Protein AF-A0A9D8LEL9-F1 (afdb_monomer)

Secondary structure (DSSP, 8-state):
-EEGGGTEEEEEEE-GGG-EEEEE--TT-S--EEEEESS-TTTTT-HHHHHHSPPPPPPTT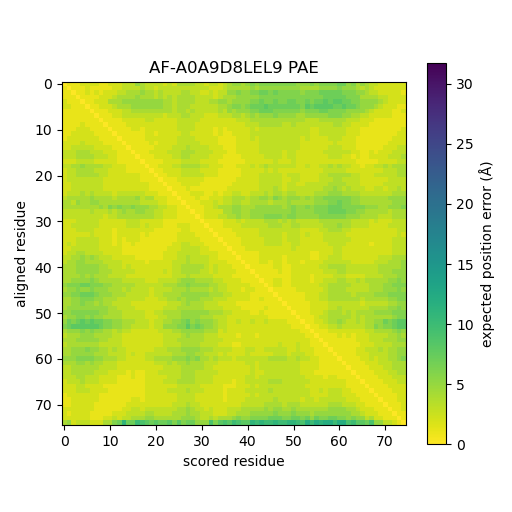------EEEEEEE-

Structure (mmCIF, N/CA/C/O backbone):
data_AF-A0A9D8LEL9-F1
#
_entry.id   AF-A0A9D8LEL9-F1
#
loop_
_atom_site.group_PDB
_atom_site.id
_atom_site.type_symbol
_atom_site.label_atom_id
_atom_site.label_alt_id
_atom_site.label_comp_id
_atom_site.label_asym_id
_atom_site.label_entity_id
_atom_site.label_seq_id
_atom_site.pdbx_PDB_ins_code
_atom_site.Cartn_x
_atom_site.Cartn_y
_atom_site.Cartn_z
_atom_site.occupancy
_atom_site.B_iso_or_equiv
_atom_site.auth_seq_id
_atom_site.auth_comp_id
_atom_site.auth_asym_id
_atom_site.auth_atom_id
_atom_site.pdbx_PDB_model_num
ATOM 1 N N . ILE A 1 1 ? -11.186 3.692 7.148 1.00 94.44 1 ILE A N 1
ATOM 2 C CA . ILE A 1 1 ? -11.173 2.768 8.306 1.00 94.44 1 ILE A CA 1
ATOM 3 C C . ILE A 1 1 ? -11.836 3.509 9.445 1.00 94.44 1 ILE A C 1
ATOM 5 O O . ILE A 1 1 ? -11.384 4.598 9.771 1.00 94.44 1 ILE A O 1
ATOM 9 N N . GLU A 1 2 ? -12.904 2.967 10.003 1.00 95.12 2 GLU A N 1
ATOM 10 C CA . GLU A 1 2 ? -13.614 3.600 11.114 1.00 95.12 2 GLU A CA 1
ATOM 11 C C . GLU A 1 2 ? -13.259 2.863 12.404 1.00 95.12 2 GLU A C 1
ATOM 13 O O . GLU A 1 2 ? -13.254 1.631 12.431 1.00 95.12 2 GLU A O 1
ATOM 18 N N . THR A 1 3 ? -12.956 3.608 13.466 1.00 92.94 3 THR A N 1
ATOM 19 C CA . THR A 1 3 ? -12.727 3.076 14.815 1.00 92.94 3 THR A CA 1
ATOM 20 C C . THR A 1 3 ? -13.735 3.711 15.780 1.00 92.94 3 THR A C 1
ATOM 22 O O . THR A 1 3 ? -13.383 4.602 16.554 1.00 92.94 3 THR A O 1
ATOM 25 N N . PRO A 1 4 ? -15.016 3.283 15.759 1.00 94.75 4 PRO A N 1
ATOM 26 C CA . PRO A 1 4 ? -16.087 3.970 16.487 1.00 94.75 4 PRO A CA 1
ATOM 27 C C . PRO A 1 4 ? -15.848 4.089 17.994 1.00 94.75 4 PRO A C 1
ATOM 29 O O . PRO A 1 4 ? -16.160 5.117 18.583 1.00 94.75 4 PRO A O 1
ATOM 32 N N . SER A 1 5 ? -15.225 3.083 18.617 1.00 94.56 5 SER A N 1
ATOM 33 C CA . SER A 1 5 ? -14.848 3.121 20.038 1.00 94.56 5 SER A CA 1
ATOM 34 C C . SER A 1 5 ? -13.826 4.211 20.377 1.00 94.56 5 SER A C 1
ATOM 36 O O . SER A 1 5 ? -13.765 4.649 21.522 1.00 94.56 5 SER A O 1
ATOM 38 N N . ALA A 1 6 ? -13.042 4.659 19.394 1.00 93.88 6 ALA A N 1
ATOM 39 C CA . ALA A 1 6 ? -12.095 5.762 19.515 1.00 93.88 6 ALA A CA 1
ATOM 40 C C . ALA A 1 6 ? -12.638 7.085 18.940 1.00 93.88 6 ALA A C 1
ATOM 42 O O . ALA A 1 6 ? -11.964 8.105 19.052 1.00 93.88 6 ALA A O 1
ATOM 43 N N . GLY A 1 7 ? -13.825 7.084 18.320 1.00 97.50 7 GLY A N 1
ATOM 44 C CA . GLY A 1 7 ? -14.416 8.267 17.686 1.00 97.50 7 GLY A CA 1
ATOM 45 C C . GLY A 1 7 ? -13.620 8.803 16.491 1.00 97.50 7 GLY A C 1
ATOM 46 O O . GLY A 1 7 ? -13.638 10.009 16.247 1.00 97.50 7 GLY A O 1
ATOM 47 N N . LEU A 1 8 ? -12.887 7.941 15.772 1.00 97.62 8 LEU A N 1
ATOM 48 C CA . LEU A 1 8 ? -12.020 8.347 14.661 1.00 97.62 8 LEU A CA 1
ATOM 49 C C . LEU A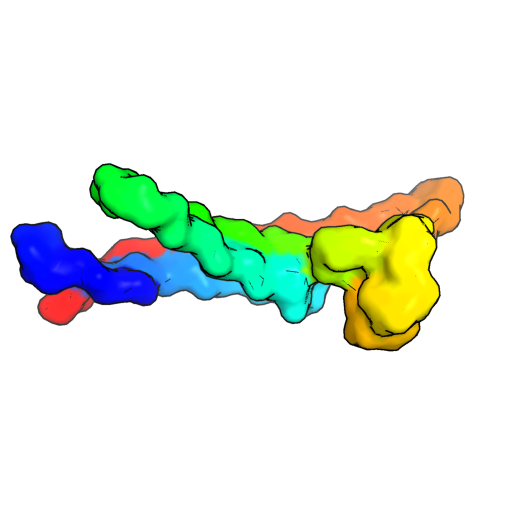 1 8 ? -12.383 7.666 13.337 1.00 97.62 8 LEU A C 1
ATOM 51 O O . LEU A 1 8 ? -12.729 6.484 13.277 1.00 97.62 8 LEU A O 1
ATOM 55 N N . ALA A 1 9 ? -12.190 8.416 12.255 1.00 98.00 9 ALA A N 1
ATOM 56 C CA . ALA A 1 9 ? -12.143 7.934 10.884 1.00 98.00 9 ALA A CA 1
ATOM 57 C C . ALA A 1 9 ? -10.731 8.138 10.319 1.00 98.00 9 ALA A C 1
ATOM 59 O O . ALA A 1 9 ? -10.233 9.261 10.225 1.00 98.00 9 ALA A O 1
ATOM 60 N N . ILE A 1 10 ? -10.077 7.051 9.915 1.00 97.19 10 ILE A N 1
ATOM 61 C CA . ILE A 1 10 ? -8.750 7.061 9.294 1.00 97.19 10 ILE A CA 1
ATOM 62 C C . ILE A 1 10 ? -8.906 6.869 7.785 1.00 97.19 10 ILE A C 1
ATOM 64 O O . ILE A 1 10 ? -9.478 5.874 7.323 1.00 97.19 10 ILE A O 1
ATOM 68 N N . THR A 1 11 ? -8.352 7.800 7.014 1.00 97.62 11 THR A N 1
ATOM 69 C CA . THR A 1 11 ? -8.239 7.717 5.554 1.00 97.62 11 THR A CA 1
ATOM 70 C C . THR A 1 11 ? -6.786 7.486 5.170 1.00 97.62 11 THR A C 1
ATOM 72 O O . THR A 1 11 ? -5.892 8.193 5.636 1.00 97.62 11 THR A O 1
ATOM 75 N N . ILE A 1 12 ? -6.563 6.508 4.296 1.00 97.62 12 ILE A N 1
ATOM 76 C CA . ILE A 1 12 ? -5.270 6.257 3.666 1.00 97.62 12 ILE A CA 1
ATOM 77 C C . ILE A 1 12 ? -5.448 6.519 2.176 1.00 97.62 12 ILE A C 1
ATOM 79 O O . ILE A 1 12 ? -6.292 5.895 1.535 1.00 97.62 12 ILE A O 1
ATOM 83 N N . SER A 1 13 ? -4.674 7.452 1.636 1.00 97.62 13 SER A N 1
ATOM 84 C CA . SER A 1 13 ? -4.592 7.710 0.200 1.00 97.62 13 SER A CA 1
ATOM 85 C C . SER A 1 13 ? -3.173 7.474 -0.287 1.00 97.62 13 SER A C 1
ATOM 87 O O . SER A 1 13 ? -2.213 7.577 0.477 1.00 97.62 13 SER A O 1
ATOM 89 N N . ALA A 1 14 ? -3.036 7.128 -1.559 1.00 98.31 14 ALA A N 1
ATOM 90 C CA . ALA A 1 14 ? -1.749 6.860 -2.167 1.00 98.31 14 ALA A CA 1
ATOM 91 C C . ALA A 1 14 ? -1.725 7.335 -3.618 1.00 98.31 14 ALA A C 1
ATOM 93 O O . ALA A 1 14 ? -2.774 7.523 -4.239 1.00 98.31 14 ALA A O 1
ATOM 94 N N . SER A 1 15 ? -0.521 7.537 -4.147 1.00 97.94 15 SER A N 1
ATOM 95 C CA . SER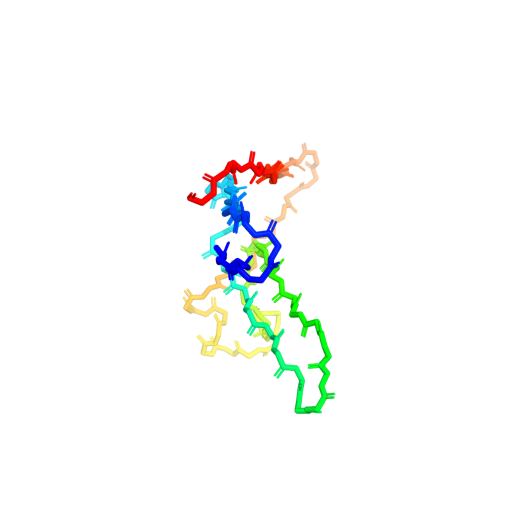 A 1 15 ? -0.310 7.830 -5.561 1.00 97.94 15 SER A CA 1
ATOM 96 C C . SER A 1 15 ? -0.772 6.683 -6.458 1.00 97.94 15 SER A C 1
ATOM 98 O O . SER A 1 15 ? -0.781 5.519 -6.064 1.00 97.94 15 SER A O 1
ATOM 100 N N . GLU A 1 16 ? -1.040 6.999 -7.724 1.00 96.00 16 GLU A N 1
ATOM 101 C CA . GLU A 1 16 ? -1.387 6.014 -8.759 1.00 96.00 16 GLU A CA 1
ATOM 102 C C . GLU A 1 16 ? -0.313 4.922 -8.942 1.00 96.00 16 GLU A C 1
ATOM 104 O O . GLU A 1 16 ? -0.603 3.794 -9.335 1.00 96.00 16 GLU A O 1
ATOM 109 N N . SER A 1 17 ? 0.946 5.212 -8.604 1.00 96.50 17 SER A N 1
ATOM 110 C CA . SER A 1 17 ? 2.013 4.211 -8.622 1.00 96.50 17 SER A CA 1
ATOM 111 C C . SER A 1 17 ? 1.837 3.097 -7.583 1.00 96.50 17 SER A C 1
ATOM 113 O O . SER A 1 17 ? 2.409 2.030 -7.791 1.00 96.50 17 SER A O 1
ATOM 115 N N . LEU A 1 18 ? 1.031 3.294 -6.528 1.00 97.00 18 LEU A N 1
ATOM 116 C CA . LEU A 1 18 ? 0.706 2.323 -5.471 1.00 97.00 18 LEU A CA 1
ATOM 117 C C . LEU A 1 18 ? -0.723 1.755 -5.637 1.00 97.00 18 LEU A C 1
ATOM 119 O O . LEU A 1 18 ? -1.560 1.821 -4.738 1.00 97.00 18 LEU A O 1
ATOM 123 N N . ARG A 1 19 ? -1.006 1.213 -6.827 1.00 93.69 19 ARG A N 1
ATOM 124 C CA . ARG A 1 19 ? -2.342 0.788 -7.301 1.00 93.69 19 ARG A CA 1
ATOM 125 C C . ARG A 1 19 ? -2.816 -0.607 -6.876 1.00 93.69 19 ARG A C 1
ATOM 127 O O . ARG A 1 19 ? -3.862 -1.053 -7.340 1.00 93.69 19 ARG A O 1
ATOM 134 N N . CYS A 1 20 ? -2.060 -1.329 -6.056 1.00 95.81 20 CYS A N 1
ATOM 135 C CA . CYS A 1 20 ? -2.401 -2.686 -5.620 1.00 95.81 20 CYS A CA 1
ATOM 136 C C . CYS A 1 20 ? -2.513 -2.745 -4.093 1.00 95.81 20 CYS A C 1
ATOM 138 O O . CYS A 1 20 ? -1.628 -3.300 -3.447 1.00 95.81 20 CYS A O 1
ATOM 140 N N . PRO A 1 21 ? -3.547 -2.133 -3.489 1.00 95.31 21 PRO A N 1
ATOM 141 C CA . PRO A 1 21 ? -3.690 -2.141 -2.042 1.00 95.31 21 PRO A CA 1
ATOM 142 C C . PRO A 1 21 ? -3.963 -3.558 -1.531 1.00 95.31 21 PRO A C 1
ATOM 144 O O . PRO A 1 21 ? -4.829 -4.261 -2.054 1.00 95.31 21 PRO A O 1
ATOM 147 N N . VAL A 1 22 ? -3.258 -3.947 -0.474 1.00 96.31 22 VAL A N 1
ATOM 148 C CA . VAL A 1 22 ? -3.528 -5.162 0.296 1.00 96.31 22 VAL A CA 1
ATOM 149 C C . VAL A 1 22 ? -4.065 -4.753 1.660 1.00 96.31 22 VAL A C 1
ATOM 151 O O . VAL A 1 22 ? -3.552 -3.833 2.294 1.00 96.31 22 VAL A O 1
ATOM 154 N N . VAL A 1 23 ? -5.119 -5.433 2.105 1.00 95.94 23 VAL A N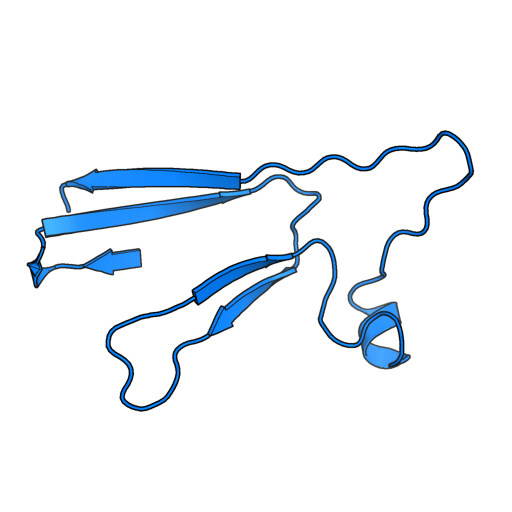 1
ATOM 155 C CA . VAL A 1 23 ? -5.616 -5.329 3.476 1.00 95.94 23 VAL A CA 1
ATOM 156 C C . VAL A 1 23 ? -5.483 -6.696 4.114 1.00 95.94 23 VAL A C 1
ATOM 158 O O . VAL A 1 23 ? -5.978 -7.685 3.572 1.00 95.94 23 VAL A O 1
ATOM 161 N N . TRP A 1 24 ? -4.824 -6.748 5.265 1.00 96.50 24 TRP A N 1
ATOM 162 C CA . TRP A 1 24 ? -4.644 -7.980 6.014 1.00 96.50 24 TRP A CA 1
ATOM 163 C C . TRP A 1 24 ? -5.073 -7.790 7.465 1.00 96.50 24 TRP A C 1
ATOM 165 O O . TRP A 1 24 ? -4.632 -6.867 8.144 1.00 96.50 24 TRP A O 1
ATOM 175 N N . ALA A 1 25 ? -5.956 -8.671 7.929 1.00 96.19 25 ALA A N 1
ATOM 176 C CA . ALA A 1 25 ? -6.453 -8.707 9.297 1.00 96.19 25 ALA A CA 1
ATOM 177 C C . ALA A 1 25 ? -6.274 -10.140 9.828 1.00 96.19 25 ALA A C 1
ATOM 179 O O . ALA A 1 25 ? -7.096 -11.010 9.520 1.00 96.19 25 ALA A O 1
ATOM 180 N N . PRO A 1 26 ? -5.171 -10.431 10.541 1.00 95.62 26 PRO A N 1
ATOM 181 C CA . PRO A 1 26 ? -4.929 -11.765 11.070 1.00 95.62 26 PRO A CA 1
ATOM 182 C C . PRO A 1 26 ? -5.990 -12.166 12.098 1.00 95.62 26 PRO A C 1
ATOM 184 O O . PRO A 1 26 ? -6.462 -11.353 12.892 1.00 95.62 26 PRO A O 1
ATOM 187 N N . ALA A 1 27 ? -6.352 -13.451 12.106 1.00 96.62 27 ALA A N 1
ATOM 188 C CA . ALA A 1 27 ? -7.332 -13.975 13.048 1.00 96.62 27 ALA A CA 1
ATOM 189 C C . ALA A 1 27 ? -6.862 -13.776 14.498 1.00 96.62 27 ALA A C 1
ATOM 191 O O . ALA A 1 27 ? -5.755 -14.173 14.860 1.00 96.62 27 ALA A O 1
ATOM 192 N N . GLY A 1 28 ? -7.722 -13.176 15.323 1.00 96.12 28 GLY A N 1
ATOM 193 C CA . GLY A 1 28 ? -7.446 -12.915 16.737 1.00 96.12 28 GLY A CA 1
ATOM 194 C C . GLY A 1 28 ? -6.539 -11.713 17.016 1.00 96.12 28 GLY A C 1
ATOM 195 O O . GLY A 1 28 ? -6.262 -11.449 18.182 1.00 96.12 28 GLY A O 1
ATOM 196 N N . ALA A 1 29 ? -6.092 -10.983 15.991 1.00 95.81 29 ALA A N 1
ATOM 197 C CA . ALA A 1 29 ? -5.334 -9.755 16.182 1.00 95.81 29 ALA A CA 1
ATOM 198 C C . ALA A 1 29 ? -6.246 -8.555 16.471 1.00 95.81 29 ALA A C 1
ATOM 200 O O . ALA A 1 29 ? -7.371 -8.469 15.979 1.00 95.81 29 ALA A O 1
ATOM 201 N N . ASP A 1 30 ? -5.722 -7.605 17.238 1.00 93.56 30 ASP A N 1
ATOM 202 C CA . ASP A 1 30 ? -6.334 -6.309 17.548 1.00 93.56 30 ASP A CA 1
ATOM 203 C C . ASP A 1 30 ? -5.886 -5.196 16.584 1.00 93.56 30 ASP A C 1
ATOM 205 O O . ASP A 1 30 ? -6.153 -4.014 16.804 1.00 93.56 30 ASP A O 1
ATOM 209 N N . PHE A 1 31 ? -5.227 -5.574 15.488 1.00 93.19 31 PHE A N 1
ATOM 210 C CA . PHE A 1 31 ? -4.732 -4.671 14.460 1.00 93.19 31 PHE A CA 1
ATOM 211 C C . PHE A 1 31 ? -5.112 -5.148 13.056 1.00 93.19 31 PHE A C 1
ATOM 213 O O . PHE A 1 31 ? -5.445 -6.311 12.821 1.00 93.19 31 PHE A O 1
ATOM 220 N N . LEU A 1 32 ? -5.003 -4.228 12.099 1.00 94.94 32 LEU A N 1
ATOM 221 C CA . LEU A 1 32 ? -5.072 -4.517 10.672 1.00 94.94 32 LEU A CA 1
ATOM 222 C C . LEU A 1 32 ? -3.931 -3.803 9.946 1.00 94.94 32 LEU A C 1
ATOM 224 O O . LEU A 1 32 ? -3.482 -2.734 10.366 1.00 94.94 32 LEU A O 1
ATOM 228 N N . CYS A 1 33 ? -3.494 -4.376 8.835 1.00 96.31 33 CYS A N 1
ATOM 229 C CA . CYS A 1 33 ? -2.506 -3.793 7.939 1.00 96.31 33 CYS A CA 1
ATOM 230 C C . CYS A 1 33 ? -3.210 -3.285 6.678 1.00 96.31 33 CYS A C 1
ATOM 232 O O . CYS A 1 33 ? -4.013 -4.005 6.083 1.00 96.31 33 CYS A O 1
ATOM 234 N N . VAL A 1 34 ? -2.906 -2.050 6.269 1.00 97.00 34 VAL A N 1
ATOM 235 C CA . VAL A 1 34 ? -3.275 -1.512 4.952 1.00 97.00 34 VAL A CA 1
ATOM 236 C C . VAL A 1 34 ? -1.999 -1.139 4.225 1.00 97.00 34 VAL A C 1
ATOM 238 O O . VAL A 1 34 ? -1.239 -0.290 4.687 1.00 97.00 34 VAL A O 1
ATOM 241 N N . GLU A 1 35 ? -1.780 -1.769 3.082 1.00 96.69 35 GLU A N 1
ATOM 242 C CA . GLU A 1 35 ? -0.512 -1.737 2.369 1.00 96.69 35 GLU A CA 1
ATOM 243 C C . GLU A 1 35 ? -0.748 -1.311 0.916 1.00 96.69 35 GLU A C 1
ATOM 245 O O . GLU A 1 35 ? -1.064 -2.147 0.068 1.00 96.69 35 GLU A O 1
ATOM 250 N N . PRO A 1 36 ? -0.620 -0.016 0.584 1.00 97.00 36 PRO A N 1
ATOM 251 C CA . PRO A 1 36 ? -0.576 0.420 -0.806 1.00 97.00 36 PRO A CA 1
ATO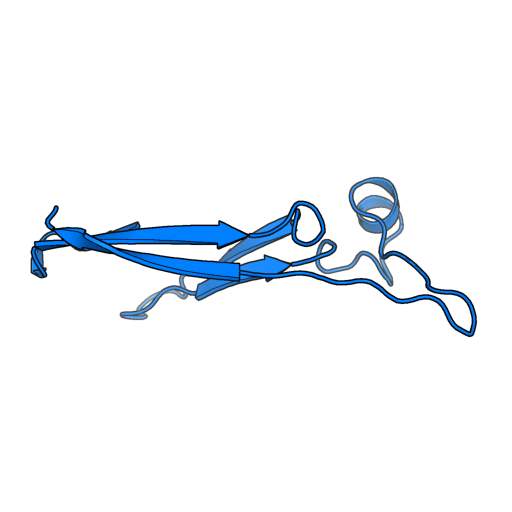M 252 C C . PRO A 1 36 ? 0.701 -0.104 -1.483 1.00 97.00 36 PRO A C 1
ATOM 254 O O . PRO A 1 36 ? 1.804 0.340 -1.166 1.00 97.00 36 PRO A O 1
ATOM 257 N N . GLN A 1 37 ? 0.569 -1.048 -2.419 1.00 96.19 37 GLN A N 1
ATOM 258 C CA . GLN A 1 37 ? 1.702 -1.642 -3.139 1.00 96.19 37 GLN A CA 1
ATOM 259 C C . GLN A 1 37 ? 1.713 -1.227 -4.613 1.00 96.19 37 GLN A C 1
ATOM 261 O O . GLN A 1 37 ? 0.675 -0.945 -5.214 1.00 96.19 37 GLN A O 1
ATOM 266 N N . SER A 1 38 ? 2.897 -1.210 -5.230 1.00 95.94 38 SER A N 1
ATOM 267 C CA . SER A 1 38 ? 3.047 -0.835 -6.644 1.00 95.94 38 SER A CA 1
ATOM 268 C C . SER A 1 38 ? 2.686 -1.935 -7.640 1.00 95.94 38 SER A C 1
ATOM 270 O O . SER A 1 38 ? 2.507 -1.662 -8.829 1.00 95.94 38 SER A O 1
ATOM 272 N N . HIS A 1 39 ? 2.612 -3.175 -7.174 1.00 96.19 39 HIS A N 1
ATOM 273 C CA . HIS A 1 39 ? 2.290 -4.374 -7.937 1.00 96.19 39 HIS A CA 1
ATOM 274 C C . HIS A 1 39 ? 1.762 -5.439 -6.972 1.00 96.19 39 HIS A C 1
ATOM 276 O O . HIS A 1 39 ? 1.966 -5.329 -5.766 1.00 96.19 39 HIS A O 1
ATOM 282 N N . ALA A 1 40 ? 1.089 -6.462 -7.495 1.00 95.62 40 ALA A N 1
ATOM 283 C CA . ALA A 1 40 ? 0.554 -7.542 -6.675 1.00 95.62 40 ALA A CA 1
ATOM 284 C C . ALA A 1 40 ? 1.648 -8.527 -6.228 1.00 95.62 40 ALA A C 1
ATOM 286 O O . ALA A 1 40 ? 2.600 -8.808 -6.969 1.00 95.62 40 ALA A O 1
ATOM 287 N N . ALA A 1 41 ? 1.469 -9.109 -5.039 1.00 94.00 41 ALA A N 1
ATOM 288 C CA . ALA A 1 41 ? 2.265 -10.242 -4.581 1.00 94.00 41 ALA A CA 1
ATOM 289 C C . ALA A 1 41 ? 2.227 -11.373 -5.622 1.00 94.00 41 ALA A C 1
ATOM 291 O O . ALA A 1 41 ? 1.167 -11.709 -6.139 1.00 94.00 41 ALA A O 1
ATOM 292 N N . GLY A 1 42 ? 3.395 -11.924 -5.958 1.00 95.69 42 GLY A N 1
ATOM 293 C CA . GLY A 1 42 ? 3.533 -12.941 -7.003 1.00 95.69 42 GLY A CA 1
ATOM 294 C C . GLY A 1 42 ? 3.847 -12.390 -8.398 1.00 95.69 42 GLY A C 1
ATOM 295 O O . GLY A 1 42 ? 4.342 -13.149 -9.225 1.00 95.69 42 GLY A O 1
ATOM 296 N N . ALA A 1 43 ? 3.698 -11.086 -8.678 1.00 96.56 43 ALA A N 1
ATOM 297 C CA . ALA A 1 43 ? 3.992 -10.525 -10.010 1.00 96.56 43 ALA A CA 1
ATOM 298 C C . ALA A 1 43 ? 5.405 -10.837 -10.570 1.00 96.56 43 ALA A C 1
ATOM 300 O O . ALA A 1 43 ? 5.542 -11.004 -11.787 1.00 96.56 43 ALA A O 1
ATOM 301 N N . PRO A 1 44 ? 6.473 -10.951 -9.751 1.00 94.25 44 PRO A N 1
ATOM 302 C CA . PRO A 1 44 ? 7.787 -11.370 -10.244 1.00 94.25 44 PRO A CA 1
ATOM 303 C C . PRO A 1 44 ? 7.856 -12.838 -10.689 1.00 94.25 44 PRO A C 1
ATOM 305 O O . PRO A 1 44 ? 8.673 -13.168 -11.550 1.00 94.25 44 PRO A O 1
ATOM 308 N N . SER A 1 45 ? 6.988 -13.710 -10.180 1.00 95.81 45 SER A N 1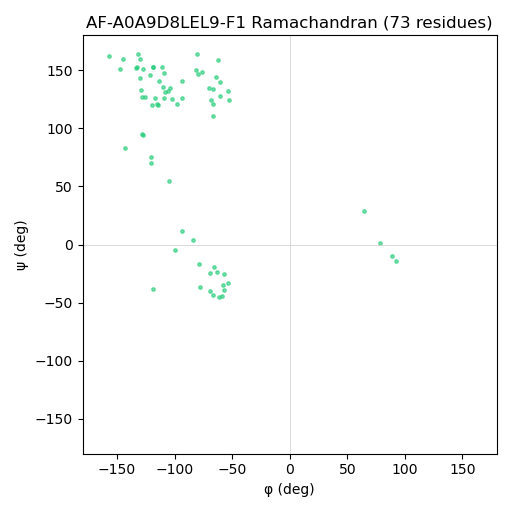
ATOM 309 C CA . SER A 1 45 ? 7.138 -15.168 -10.307 1.00 95.81 45 SER A CA 1
ATOM 310 C C . SER A 1 45 ? 5.983 -15.825 -11.063 1.00 95.81 45 SER A C 1
ATOM 312 O O . SER A 1 45 ? 6.212 -16.694 -11.899 1.00 95.81 45 SER A O 1
ATOM 314 N N . GLU A 1 46 ? 4.755 -15.365 -10.859 1.00 97.56 46 GLU A N 1
ATOM 315 C CA . GLU A 1 46 ? 3.533 -15.983 -11.368 1.00 97.56 46 GLU A CA 1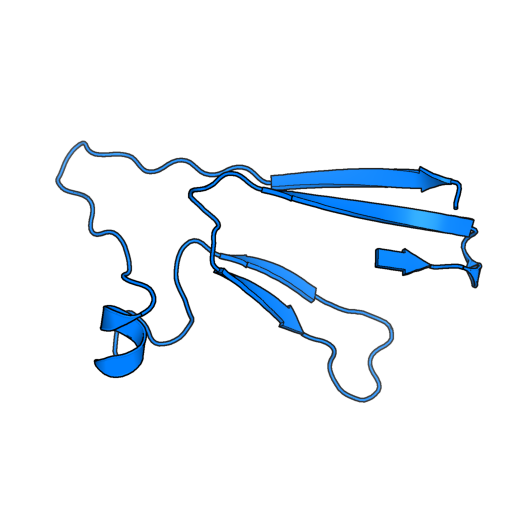
ATOM 316 C C . GLU A 1 46 ? 3.052 -15.297 -12.648 1.00 97.56 46 GLU A C 1
ATOM 318 O O . GLU A 1 46 ? 2.762 -14.102 -12.661 1.00 97.56 46 GLU A O 1
ATOM 323 N N . THR A 1 47 ? 2.937 -16.051 -13.745 1.00 96.44 47 THR A N 1
ATOM 324 C CA . THR A 1 47 ? 2.558 -15.497 -15.057 1.00 96.44 47 THR A CA 1
ATOM 325 C C . THR A 1 47 ? 1.200 -14.802 -15.032 1.00 96.44 47 THR A C 1
ATOM 327 O O . THR A 1 47 ? 1.086 -13.691 -15.540 1.00 96.44 47 THR A O 1
ATOM 330 N N . VAL A 1 48 ? 0.194 -15.415 -14.401 1.00 96.81 48 VAL A N 1
ATOM 331 C CA . VAL A 1 48 ? -1.157 -14.839 -14.310 1.00 96.81 48 VAL A CA 1
ATOM 332 C C . VAL A 1 48 ? -1.133 -13.508 -13.557 1.00 96.81 48 VAL A C 1
ATOM 334 O O . VAL A 1 48 ? -1.694 -12.521 -14.033 1.00 96.81 48 VAL A O 1
ATOM 337 N N . VAL A 1 49 ? -0.424 -13.448 -12.427 1.00 96.19 49 VAL A N 1
ATOM 338 C CA . VAL A 1 49 ? -0.316 -12.221 -11.628 1.00 96.19 49 VAL A CA 1
ATOM 339 C C . VAL A 1 49 ? 0.461 -11.147 -12.377 1.00 96.19 49 VAL A C 1
ATOM 341 O O . VAL A 1 49 ? 0.027 -10.000 -12.424 1.00 96.19 49 VAL A O 1
ATOM 344 N N . ARG A 1 50 ? 1.575 -11.507 -13.018 1.00 95.62 50 ARG A N 1
ATOM 345 C CA . ARG A 1 50 ? 2.392 -10.584 -13.816 1.00 95.62 50 ARG A CA 1
ATOM 346 C C . ARG A 1 50 ? 1.590 -9.912 -14.928 1.00 95.62 50 ARG A C 1
ATOM 348 O O . ARG A 1 50 ? 1.803 -8.732 -15.190 1.00 95.62 50 ARG A O 1
ATOM 355 N N . THR A 1 51 ? 0.688 -10.649 -15.578 1.00 93.81 51 THR A N 1
ATOM 356 C CA . THR A 1 51 ? -0.191 -10.108 -16.623 1.00 93.81 51 THR A CA 1
ATOM 357 C C . THR A 1 51 ? -1.233 -9.150 -16.049 1.00 93.81 51 THR A C 1
ATOM 359 O O . THR A 1 51 ? -1.495 -8.113 -16.651 1.00 93.81 51 THR A O 1
ATOM 362 N N . ALA A 1 52 ? -1.807 -9.466 -14.886 1.00 92.19 52 ALA A N 1
ATOM 363 C CA . ALA A 1 52 ? -2.839 -8.643 -14.255 1.00 92.19 52 ALA A CA 1
ATOM 364 C C . ALA A 1 52 ? -2.279 -7.394 -13.543 1.00 92.19 52 ALA A C 1
ATOM 366 O O . ALA A 1 52 ? -2.900 -6.334 -13.556 1.00 92.19 52 ALA A O 1
ATOM 367 N N . SER A 1 53 ? -1.106 -7.508 -12.919 1.00 92.38 53 SER A N 1
ATOM 368 C CA . SER A 1 53 ? -0.451 -6.445 -12.157 1.00 92.38 53 SER A CA 1
ATOM 369 C C . SER A 1 53 ? 1.067 -6.500 -12.359 1.00 92.38 53 SER A C 1
ATOM 371 O O . SER A 1 53 ? 1.797 -7.092 -11.559 1.00 92.38 53 SER A O 1
ATOM 373 N N . PRO A 1 54 ? 1.581 -5.907 -13.448 1.00 90.12 54 PRO A N 1
ATOM 374 C CA . PRO A 1 54 ? 2.995 -6.000 -13.766 1.00 90.12 54 PRO A CA 1
ATOM 375 C C . PRO A 1 54 ? 3.851 -5.200 -12.778 1.00 90.12 54 PRO A C 1
ATOM 377 O O . PRO A 1 54 ? 3.586 -4.026 -12.491 1.00 90.12 54 PRO A O 1
ATOM 380 N N . LEU A 1 55 ? 4.940 -5.825 -12.324 1.00 94.81 55 LEU A N 1
ATOM 381 C CA . LEU A 1 55 ? 6.058 -5.125 -11.698 1.00 94.81 55 LEU A CA 1
ATOM 382 C C . LEU A 1 55 ? 6.744 -4.253 -12.758 1.00 94.81 55 LEU A C 1
ATOM 384 O O . LEU A 1 55 ? 7.252 -4.765 -13.760 1.00 94.81 55 LEU A O 1
ATOM 388 N N . ARG A 1 56 ? 6.801 -2.938 -12.522 1.00 94.94 56 ARG A N 1
ATOM 389 C CA . ARG A 1 56 ? 7.551 -2.027 -13.391 1.00 94.94 56 ARG A CA 1
ATOM 390 C C . ARG A 1 56 ? 9.048 -2.305 -13.253 1.00 94.94 56 ARG A C 1
ATOM 392 O O . ARG A 1 56 ? 9.594 -2.245 -12.156 1.00 94.94 56 ARG A O 1
ATOM 399 N N . ARG A 1 57 ? 9.711 -2.580 -14.377 1.00 94.75 57 ARG A N 1
ATOM 400 C CA . ARG A 1 57 ? 11.175 -2.681 -14.458 1.00 94.75 57 ARG A CA 1
ATOM 401 C C . ARG A 1 57 ? 11.721 -1.322 -14.876 1.00 94.75 57 ARG A C 1
ATOM 403 O O . ARG A 1 57 ? 11.269 -0.788 -15.884 1.00 94.75 57 ARG A O 1
ATOM 410 N N . LEU A 1 58 ? 12.653 -0.786 -14.098 1.00 97.62 58 LEU A N 1
ATOM 411 C CA . LEU A 1 58 ? 13.322 0.480 -14.387 1.00 97.62 58 LEU A CA 1
ATOM 412 C C . LEU A 1 58 ? 14.625 0.223 -15.143 1.00 97.62 58 LEU A C 1
ATOM 414 O O . LEU A 1 58 ? 15.340 -0.737 -14.845 1.00 97.62 58 LEU A O 1
ATOM 418 N N . GLN A 1 59 ? 14.918 1.071 -16.121 1.00 98.38 59 GLN A N 1
ATOM 419 C CA . GLN A 1 59 ? 16.211 1.120 -16.799 1.00 98.38 59 GLN A CA 1
ATOM 420 C C . GLN A 1 59 ? 17.238 1.908 -15.966 1.00 98.38 59 GLN A C 1
ATOM 422 O O . GLN A 1 59 ? 16.858 2.647 -15.053 1.00 98.38 59 GLN A O 1
ATOM 427 N N . PRO A 1 60 ? 18.548 1.788 -16.256 1.00 98.44 60 PRO A N 1
ATOM 428 C CA . PRO A 1 60 ? 19.560 2.620 -15.613 1.00 98.44 60 PRO A CA 1
ATOM 429 C C . PRO A 1 60 ? 19.229 4.116 -15.735 1.00 98.44 60 PRO A C 1
ATOM 431 O O . PRO A 1 60 ? 19.045 4.628 -16.836 1.00 98.44 60 PRO A O 1
ATOM 434 N N . GLY A 1 61 ? 19.153 4.805 -14.595 1.00 98.44 61 GLY A N 1
ATOM 435 C CA . GLY A 1 61 ? 18.812 6.229 -14.514 1.00 98.44 61 GLY A CA 1
ATOM 436 C C . GLY A 1 61 ? 17.316 6.538 -14.388 1.00 98.44 61 GLY A C 1
ATOM 437 O O . GLY A 1 61 ? 16.975 7.680 -14.092 1.00 98.44 61 GLY A O 1
ATOM 438 N N . GLU A 1 62 ? 16.423 5.558 -14.555 1.00 98.50 62 GLU A N 1
ATOM 439 C CA . GLU A 1 62 ? 14.993 5.769 -1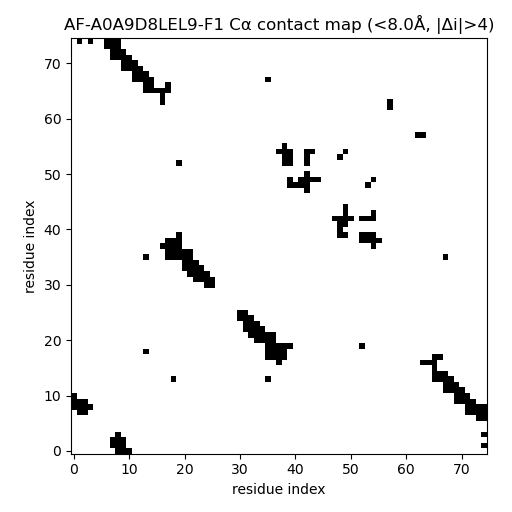4.317 1.00 98.50 62 GLU A CA 1
ATOM 440 C C . GLU A 1 62 ? 14.643 5.710 -12.827 1.00 98.50 62 GLU A C 1
ATOM 442 O O . GLU A 1 62 ? 15.193 4.914 -12.061 1.00 98.50 62 GLU A O 1
ATOM 447 N N . THR A 1 63 ? 13.652 6.511 -12.435 1.00 97.44 63 THR A N 1
ATOM 448 C CA . THR A 1 63 ? 13.057 6.498 -11.099 1.00 97.44 63 THR A CA 1
ATOM 449 C C . THR A 1 63 ? 11.570 6.157 -11.166 1.00 97.44 63 THR A C 1
ATOM 451 O O . THR A 1 63 ? 10.878 6.401 -12.157 1.00 97.44 63 THR A O 1
ATOM 454 N N . LEU A 1 64 ? 11.068 5.568 -10.083 1.00 96.50 64 LEU A N 1
ATOM 455 C CA . LEU A 1 64 ? 9.643 5.444 -9.812 1.00 96.50 64 LEU A CA 1
ATOM 456 C C . LEU A 1 64 ? 9.389 6.036 -8.437 1.00 96.50 64 LEU A C 1
ATOM 458 O O . LEU A 1 64 ? 10.012 5.624 -7.461 1.00 96.50 64 LEU A O 1
ATOM 462 N N . GLU A 1 65 ? 8.447 6.964 -8.367 1.00 97.50 65 GLU A N 1
ATOM 463 C CA . GLU A 1 65 ? 8.044 7.591 -7.119 1.00 97.50 65 GLU A CA 1
ATOM 464 C C . GLU A 1 65 ? 6.653 7.120 -6.718 1.00 97.50 65 GLU A C 1
ATOM 466 O O . GLU A 1 65 ? 5.783 6.846 -7.553 1.00 97.50 65 GLU A O 1
ATOM 471 N N . GLY A 1 66 ? 6.437 7.033 -5.415 1.00 96.69 66 GLY A N 1
ATOM 472 C CA . GLY A 1 66 ? 5.131 6.808 -4.836 1.00 96.69 66 GLY A CA 1
ATOM 473 C C . GLY A 1 66 ? 5.030 7.505 -3.497 1.00 96.69 66 GLY A C 1
ATOM 474 O O . GLY A 1 66 ? 6.031 7.693 -2.807 1.00 96.69 66 GLY A O 1
ATOM 475 N N . TRP A 1 67 ? 3.819 7.905 -3.141 1.00 98.00 67 TRP A N 1
ATOM 476 C CA . TRP A 1 67 ? 3.534 8.506 -1.849 1.00 98.00 67 TRP A CA 1
ATOM 477 C C . TRP A 1 67 ? 2.306 7.850 -1.240 1.00 98.00 67 TRP A C 1
ATOM 479 O O . TRP A 1 67 ? 1.417 7.377 -1.947 1.00 98.00 67 TRP A O 1
ATOM 489 N N . MET A 1 68 ? 2.250 7.871 0.087 1.00 97.94 68 MET A N 1
ATOM 490 C CA . MET A 1 68 ? 1.040 7.598 0.845 1.00 97.94 68 MET A CA 1
ATOM 491 C C . MET A 1 68 ? 0.793 8.734 1.833 1.00 97.94 68 MET A C 1
ATOM 493 O O . MET A 1 68 ? 1.730 9.388 2.297 1.00 97.94 68 MET A O 1
ATOM 497 N N . ARG A 1 69 ? -0.472 8.966 2.155 1.00 98.25 69 ARG A N 1
ATOM 498 C CA . ARG A 1 69 ? -0.900 9.886 3.201 1.00 98.25 69 ARG A CA 1
ATOM 499 C C . ARG A 1 69 ? -1.873 9.164 4.111 1.00 98.25 69 ARG A C 1
ATOM 501 O O . ARG A 1 69 ? -2.822 8.545 3.644 1.00 98.25 69 ARG A O 1
ATOM 508 N N . VAL A 1 70 ? -1.643 9.314 5.407 1.00 97.75 70 VAL A N 1
ATOM 509 C CA . VAL A 1 70 ? -2.565 8.891 6.455 1.00 97.75 70 VAL A CA 1
ATOM 510 C C . VAL A 1 70 ? -3.141 10.151 7.082 1.00 97.75 70 VAL A C 1
ATOM 512 O O . VAL A 1 70 ? -2.391 11.035 7.495 1.00 97.75 70 VAL A O 1
ATOM 515 N N . SER A 1 71 ? -4.463 10.253 7.128 1.00 98.00 71 SER A N 1
ATOM 516 C CA . SER A 1 71 ? -5.160 11.332 7.825 1.00 98.00 71 SER A CA 1
ATOM 517 C C . SER A 1 71 ? -6.226 10.764 8.747 1.00 98.00 71 SER A C 1
ATOM 519 O O . SER A 1 71 ? -6.901 9.798 8.396 1.00 98.00 71 SER A O 1
ATOM 521 N N . ALA A 1 72 ? -6.395 11.393 9.905 1.00 96.94 72 ALA A N 1
ATOM 522 C CA . ALA A 1 72 ? -7.448 11.079 10.857 1.00 96.94 72 ALA A CA 1
ATOM 523 C C . ALA A 1 72 ? -8.415 12.262 10.959 1.00 96.94 72 ALA A C 1
ATOM 525 O O . ALA A 1 72 ? -7.989 13.419 10.949 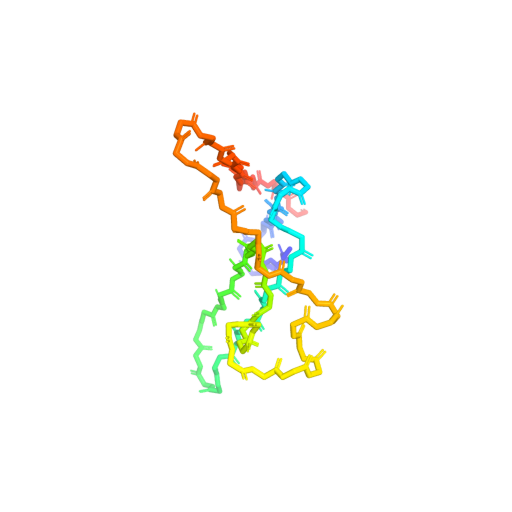1.00 96.94 72 ALA A O 1
ATOM 526 N N . ALA A 1 73 ? -9.702 11.961 11.062 1.00 98.06 73 ALA A N 1
ATOM 527 C CA . ALA A 1 73 ? -10.762 12.910 11.362 1.00 98.06 73 ALA A CA 1
ATOM 528 C C . ALA A 1 73 ? -11.628 12.355 12.498 1.00 98.06 73 ALA A C 1
ATOM 530 O O . ALA A 1 73 ? -11.621 11.148 12.746 1.00 98.06 73 ALA A O 1
ATOM 531 N N . ALA A 1 74 ? -12.362 13.232 13.183 1.00 96.81 74 ALA A N 1
ATOM 532 C CA . ALA A 1 74 ? -13.443 12.787 14.054 1.00 96.81 74 ALA A CA 1
ATOM 533 C C . ALA A 1 74 ? -14.489 12.036 13.214 1.00 96.81 74 ALA A C 1
ATOM 535 O O . ALA A 1 74 ? -14.748 12.435 12.073 1.00 96.81 74 ALA A O 1
ATOM 536 N N . LEU A 1 75 ? -15.013 10.940 13.765 1.00 89.38 75 LEU A N 1
ATOM 537 C CA . LEU A 1 75 ? -16.099 10.164 13.164 1.00 89.38 75 LEU A CA 1
ATOM 538 C C . LEU A 1 75 ? -17.433 10.918 13.266 1.00 89.38 75 LEU A C 1
ATOM 540 O O . LEU A 1 75 ? -17.692 11.500 14.345 1.00 89.38 75 LEU A O 1
#

Foldseek 3Di:
DDDVVVQKDKDKDKDPQLVDWDKDDDPPDPDIDIGRHNADPCLVPDPVRCVVTNDDDDDVPDDDDMDMDMDMDGD

Sequence (75 aa):
IETPSAGLAITISASESLRCPVVWAPAGADFLCVEPQSHAAGAPSETVVRTASPLRRLQPGETLEGWMRVSAAAL

Solvent-accessible surface area (backbone atoms only — not comparable to full-atom values): 4697 Å² total; per-residue (Å²): 91,76,41,75,96,74,44,32,29,42,47,78,50,60,36,81,53,29,70,34,69,45,77,48,66,59,89,92,55,97,59,72,48,78,45,70,24,62,35,44,90,52,19,94,77,36,69,71,41,24,73,76,28,51,65,86,81,74,58,96,92,57,86,85,77,72,53,74,47,79,46,79,42,77,98

Mean predicted aligned error: 2.9 Å

Radius of gyration: 15.91 Å; Cα contacts (8 Å, |Δi|>4): 115; chains: 1; bounding box: 36×29×37 Å

pLDDT: mean 96.05, std 1.85, range [89.38, 98.5]